Protein AF-L7NKB5-F1 (afdb_monomer)

Radius of gyration: 23.43 Å; Cα contacts (8 Å, |Δi|>4): 38; chains: 1; bounding box: 50×54×49 Å

Structure (mmCIF, N/CA/C/O backbone):
data_AF-L7NKB5-F1
#
_entry.id   AF-L7NKB5-F1
#
loop_
_atom_site.group_PDB
_atom_site.id
_atom_site.type_symbol
_atom_site.label_atom_id
_atom_site.label_alt_id
_atom_site.label_comp_id
_atom_site.label_asym_id
_atom_site.label_entity_id
_atom_site.label_seq_id
_atom_site.pdbx_PDB_ins_code
_atom_site.Cartn_x
_atom_site.Cartn_y
_atom_site.Cartn_z
_atom_site.occupancy
_atom_site.B_iso_or_equiv
_atom_site.auth_seq_id
_atom_site.auth_comp_id
_atom_site.auth_asym_id
_atom_site.auth_atom_id
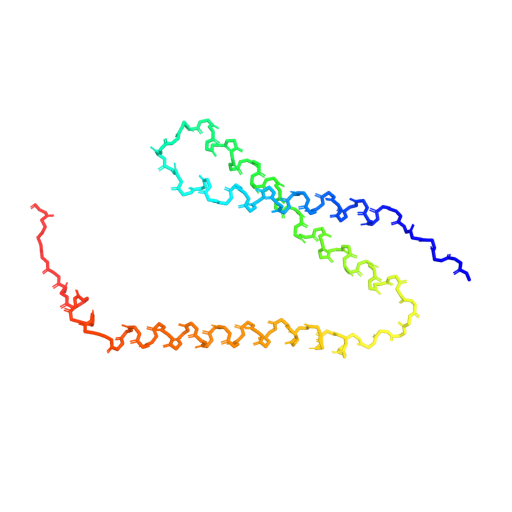_atom_site.pdbx_PDB_model_num
ATOM 1 N N . MET A 1 1 ? -21.392 16.196 20.232 1.00 37.12 1 MET A N 1
ATOM 2 C CA . MET A 1 1 ? -19.952 16.534 20.228 1.00 37.12 1 MET A CA 1
ATOM 3 C C . MET A 1 1 ? -19.419 16.323 18.825 1.00 37.12 1 MET A C 1
ATOM 5 O O . MET A 1 1 ? -19.441 15.195 18.348 1.00 37.12 1 MET A O 1
ATOM 9 N N . ALA A 1 2 ? -19.041 17.401 18.138 1.00 36.75 2 ALA A N 1
ATOM 10 C CA . ALA A 1 2 ? -18.485 17.338 16.793 1.00 36.75 2 ALA A CA 1
ATOM 11 C C . ALA A 1 2 ? -17.206 16.491 16.812 1.00 36.75 2 ALA A C 1
ATOM 13 O O . ALA A 1 2 ? -16.273 16.784 17.559 1.00 36.75 2 ALA A O 1
ATOM 14 N N . ALA A 1 3 ? -17.191 15.409 16.034 1.00 48.41 3 ALA A N 1
ATOM 15 C CA . ALA A 1 3 ? -16.018 14.570 15.871 1.00 48.41 3 ALA A CA 1
ATOM 16 C C . ALA A 1 3 ? -14.883 15.443 15.324 1.00 48.41 3 ALA A C 1
ATOM 18 O O . ALA A 1 3 ? -14.917 15.845 14.161 1.00 48.41 3 ALA A O 1
ATOM 19 N N . LYS A 1 4 ? -13.893 15.764 16.164 1.00 51.16 4 LYS A N 1
ATOM 20 C CA . LYS A 1 4 ? -12.646 16.407 15.746 1.00 51.16 4 LYS A CA 1
ATOM 21 C C . LYS A 1 4 ? -11.926 15.416 14.833 1.00 51.16 4 LYS A C 1
ATOM 23 O O . LYS A 1 4 ? -11.111 14.624 15.295 1.00 51.16 4 LYS A O 1
ATOM 28 N N . LYS A 1 5 ? -12.294 15.392 13.547 1.00 56.09 5 LYS A N 1
ATOM 29 C CA . LYS A 1 5 ? -11.583 14.627 12.525 1.00 56.09 5 LYS A CA 1
ATOM 30 C C . LYS A 1 5 ? -10.151 15.124 12.541 1.00 56.09 5 LYS A C 1
ATOM 32 O O . LYS A 1 5 ? -9.874 16.292 12.273 1.00 56.09 5 LYS A O 1
ATOM 37 N N . ILE A 1 6 ? -9.257 14.241 12.947 1.00 65.31 6 ILE A N 1
ATOM 38 C CA . ILE A 1 6 ? -7.842 14.530 13.067 1.00 65.31 6 ILE A CA 1
ATOM 39 C C . ILE A 1 6 ? -7.334 14.568 11.624 1.00 65.31 6 ILE A C 1
ATOM 41 O O . ILE A 1 6 ? -7.004 13.531 11.057 1.00 65.31 6 ILE A O 1
ATOM 45 N N . TRP A 1 7 ? -7.355 15.758 11.016 1.00 73.38 7 TRP A N 1
ATOM 46 C CA . TRP A 1 7 ? -6.963 16.030 9.622 1.00 73.38 7 TRP A CA 1
ATOM 47 C C . TRP A 1 7 ? -5.646 15.349 9.225 1.00 73.38 7 TRP A C 1
ATOM 49 O O . TRP A 1 7 ? -5.470 14.920 8.089 1.00 73.38 7 TRP A O 1
ATOM 59 N N . PHE A 1 8 ? -4.751 15.181 10.197 1.00 77.12 8 PHE A N 1
ATOM 60 C CA . PHE A 1 8 ? -3.499 14.449 10.071 1.00 77.12 8 PHE A CA 1
ATOM 61 C C . PHE A 1 8 ? -3.662 13.011 9.551 1.00 77.12 8 PHE A C 1
ATOM 63 O O . PHE A 1 8 ? -2.901 12.593 8.683 1.00 77.12 8 PHE A O 1
ATOM 70 N N . PHE A 1 9 ? -4.660 12.253 10.022 1.00 79.69 9 PHE A N 1
ATOM 71 C CA . PHE A 1 9 ? -4.872 10.877 9.558 1.00 79.69 9 PHE A CA 1
ATOM 72 C C . PHE A 1 9 ? -5.367 10.820 8.115 1.00 79.69 9 PHE A C 1
ATOM 74 O O . PHE A 1 9 ? -4.973 9.918 7.379 1.00 79.69 9 PHE A O 1
ATOM 81 N N . ASP A 1 10 ? -6.204 11.770 7.701 1.00 80.06 10 ASP A N 1
ATOM 82 C CA . ASP A 1 10 ? -6.691 11.833 6.324 1.00 80.06 10 ASP A CA 1
ATOM 83 C C . ASP A 1 10 ? -5.561 12.279 5.373 1.00 80.06 10 ASP A C 1
ATOM 85 O O . ASP A 1 10 ? -5.376 11.664 4.323 1.00 80.06 10 ASP A O 1
ATOM 89 N N . LEU A 1 11 ? -4.715 13.234 5.784 1.00 84.44 11 LEU A N 1
ATOM 90 C CA . LEU A 1 11 ? -3.518 13.637 5.034 1.00 84.44 11 LEU A CA 1
ATOM 91 C C . LEU A 1 11 ? -2.513 12.484 4.882 1.00 84.44 11 LEU A C 1
ATOM 93 O O . LEU A 1 11 ? -2.032 12.226 3.779 1.00 84.44 11 LEU A O 1
ATOM 97 N N . LEU A 1 12 ? -2.231 11.748 5.961 1.00 84.69 12 LEU A N 1
ATOM 98 C CA . LEU A 1 12 ? -1.354 10.576 5.919 1.00 84.69 12 LEU A CA 1
ATOM 99 C C . LEU A 1 12 ? -1.875 9.496 4.963 1.00 84.69 12 LEU A C 1
ATOM 101 O O . LEU A 1 12 ? -1.081 8.888 4.245 1.00 84.69 12 LEU A O 1
ATOM 105 N N . ARG A 1 13 ? -3.196 9.264 4.917 1.00 84.75 13 ARG A N 1
ATOM 106 C CA . ARG A 1 13 ? -3.788 8.328 3.946 1.00 84.75 13 ARG A CA 1
ATOM 107 C C . ARG A 1 13 ? -3.609 8.811 2.513 1.00 84.75 13 ARG A C 1
ATOM 109 O O . ARG A 1 13 ? -3.306 7.984 1.660 1.00 84.75 13 ARG A O 1
ATOM 116 N N . CYS A 1 14 ? -3.755 10.110 2.247 1.00 87.00 14 CYS A N 1
ATOM 117 C CA . CYS A 1 14 ? -3.509 10.670 0.916 1.00 87.00 14 CYS A CA 1
ATOM 118 C C . CYS A 1 14 ? -2.057 10.448 0.470 1.00 87.00 14 CYS A C 1
ATOM 120 O O . CYS A 1 14 ? -1.827 9.952 -0.630 1.00 87.00 14 CYS A O 1
ATOM 122 N N . VAL A 1 15 ? -1.078 10.737 1.335 1.00 87.50 15 VAL A N 1
ATOM 123 C CA . VAL A 1 15 ? 0.344 10.518 1.013 1.00 87.50 15 VAL A CA 1
ATOM 124 C C . VAL A 1 15 ? 0.641 9.028 0.809 1.00 87.50 15 VAL A C 1
ATOM 126 O O . VAL A 1 15 ? 1.297 8.656 -0.165 1.00 87.50 15 VAL A O 1
ATOM 129 N N . ALA A 1 16 ? 0.115 8.157 1.675 1.00 87.19 16 ALA A N 1
ATOM 130 C CA . ALA A 1 16 ? 0.276 6.713 1.529 1.00 87.19 16 ALA A CA 1
ATOM 131 C C . ALA A 1 16 ? -0.349 6.191 0.221 1.00 87.19 16 ALA A C 1
ATOM 133 O O . ALA A 1 16 ? 0.257 5.360 -0.450 1.00 87.19 16 ALA A O 1
ATOM 134 N N . ALA A 1 17 ? -1.517 6.699 -0.185 1.00 87.62 17 ALA A N 1
ATOM 135 C CA . ALA A 1 17 ? -2.162 6.310 -1.439 1.00 87.62 17 ALA A CA 1
ATOM 136 C C . ALA A 1 17 ? -1.303 6.663 -2.664 1.00 87.62 17 ALA A C 1
ATOM 138 O O . ALA A 1 17 ? -1.141 5.828 -3.551 1.00 87.62 17 ALA A O 1
ATOM 139 N N . ILE A 1 18 ? -0.687 7.851 -2.684 1.00 88.38 18 ILE A N 1
ATOM 140 C CA . ILE A 1 18 ? 0.233 8.257 -3.760 1.00 88.38 18 ILE A CA 1
ATOM 141 C C . ILE A 1 18 ? 1.420 7.289 -3.840 1.00 88.38 18 ILE A C 1
ATOM 143 O O . ILE A 1 18 ? 1.747 6.794 -4.916 1.00 88.38 18 ILE A O 1
ATOM 147 N N . ALA A 1 19 ? 2.029 6.955 -2.702 1.00 87.19 19 ALA A N 1
ATOM 148 C CA . ALA A 1 19 ? 3.141 6.010 -2.661 1.00 87.19 19 ALA A CA 1
ATOM 149 C C . ALA A 1 19 ? 2.746 4.593 -3.136 1.00 87.19 19 ALA A C 1
ATOM 151 O O . ALA A 1 19 ? 3.532 3.935 -3.817 1.00 87.19 19 ALA A O 1
ATOM 152 N N . VAL A 1 20 ? 1.517 4.133 -2.868 1.00 88.06 20 VAL A N 1
ATOM 153 C CA . VAL A 1 20 ? 1.006 2.853 -3.401 1.00 88.06 20 VAL A CA 1
ATOM 154 C C . VAL A 1 20 ? 0.872 2.884 -4.926 1.00 88.06 20 VAL A C 1
ATOM 156 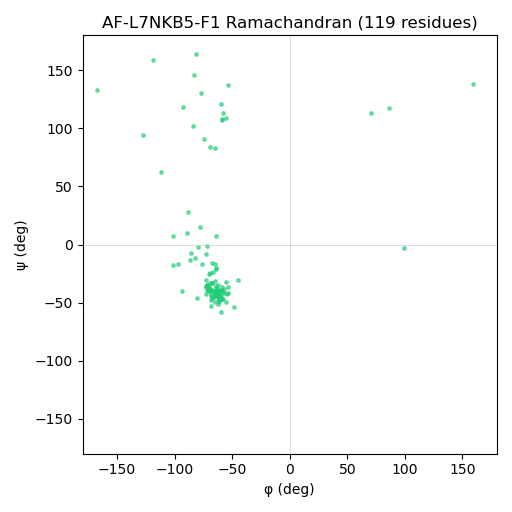O O . VAL A 1 20 ? 1.227 1.901 -5.581 1.00 88.06 20 VAL A O 1
ATOM 159 N N . VAL A 1 21 ? 0.396 3.998 -5.494 1.00 88.38 21 VAL A N 1
ATOM 160 C CA . VAL A 1 21 ? 0.299 4.175 -6.953 1.00 88.38 21 VAL A CA 1
ATOM 161 C C . VAL A 1 21 ? 1.687 4.124 -7.589 1.00 88.38 21 VAL A C 1
ATOM 163 O O . VAL A 1 21 ? 1.867 3.409 -8.571 1.00 88.38 21 VAL A O 1
ATOM 166 N N . ILE A 1 22 ? 2.679 4.793 -6.992 1.00 85.12 22 ILE A N 1
ATOM 167 C CA . ILE A 1 22 ? 4.077 4.761 -7.454 1.00 85.12 22 ILE A CA 1
ATOM 168 C C . ILE A 1 22 ? 4.579 3.310 -7.530 1.00 85.12 22 ILE A C 1
ATOM 170 O O . ILE A 1 22 ? 5.045 2.886 -8.581 1.00 85.12 22 ILE A O 1
ATOM 174 N N . ILE A 1 23 ? 4.400 2.501 -6.479 1.00 85.25 23 ILE A N 1
ATOM 175 C CA . ILE A 1 23 ? 4.810 1.081 -6.502 1.00 85.25 23 ILE A CA 1
ATOM 176 C C . ILE A 1 23 ? 4.145 0.309 -7.649 1.00 85.25 23 ILE A C 1
ATOM 178 O O . ILE A 1 23 ? 4.801 -0.497 -8.303 1.00 85.25 23 ILE A O 1
ATOM 182 N N . HIS A 1 24 ? 2.855 0.537 -7.904 1.00 84.75 24 HIS A N 1
ATOM 183 C CA . HIS A 1 24 ? 2.124 -0.197 -8.942 1.00 84.75 24 HIS A CA 1
ATOM 184 C C . HIS A 1 24 ? 2.548 0.204 -10.353 1.00 84.75 24 HIS A C 1
ATOM 186 O O . HIS A 1 24 ? 2.688 -0.659 -11.215 1.00 84.75 24 HIS A O 1
ATOM 192 N N . VAL A 1 25 ? 2.787 1.494 -10.583 1.00 83.25 25 VAL A N 1
ATOM 193 C CA . VAL A 1 25 ? 3.228 2.003 -11.887 1.00 83.25 25 VAL A CA 1
ATOM 194 C C . VAL A 1 25 ? 4.678 1.599 -12.173 1.00 83.25 25 VAL A C 1
ATOM 196 O O . VAL A 1 25 ? 5.013 1.286 -13.312 1.00 83.25 25 VAL A O 1
ATOM 199 N N . LEU A 1 26 ? 5.534 1.540 -11.145 1.00 79.31 26 LEU A N 1
ATOM 200 C CA . LEU A 1 26 ? 6.935 1.130 -11.281 1.00 79.31 26 LEU A CA 1
ATOM 201 C C . LEU A 1 26 ? 7.157 -0.390 -11.183 1.00 79.31 26 LEU A C 1
ATOM 203 O O . LEU A 1 26 ? 8.227 -0.875 -11.545 1.00 79.31 26 LEU A O 1
ATOM 207 N N . GLY A 1 27 ? 6.163 -1.157 -10.733 1.00 71.62 27 GLY A N 1
ATOM 208 C CA . GLY A 1 27 ? 6.176 -2.622 -10.718 1.00 71.62 27 GLY A CA 1
ATOM 209 C C . GLY A 1 27 ? 6.600 -3.263 -12.051 1.00 71.62 27 GLY A C 1
ATOM 210 O O . GLY A 1 27 ? 7.564 -4.033 -12.045 1.00 71.62 27 GLY A O 1
ATOM 211 N N . PRO A 1 28 ? 5.962 -2.931 -13.192 1.00 71.69 28 PRO A N 1
ATOM 212 C CA . PRO A 1 28 ? 6.313 -3.504 -14.496 1.00 71.69 28 PRO A CA 1
ATOM 213 C C . PRO A 1 28 ? 7.682 -3.050 -15.026 1.00 71.69 28 PRO A C 1
ATOM 215 O O . PRO A 1 28 ? 8.322 -3.786 -15.773 1.00 71.69 28 PRO A O 1
ATOM 218 N N . TYR A 1 29 ? 8.193 -1.890 -14.596 1.00 65.38 29 TYR A N 1
ATOM 219 C CA . TYR A 1 29 ? 9.530 -1.416 -14.986 1.00 65.38 29 TYR A CA 1
ATOM 220 C C . TYR A 1 29 ? 10.659 -2.330 -14.483 1.00 65.38 29 TYR A C 1
ATOM 222 O O . TYR A 1 29 ? 11.754 -2.332 -15.045 1.00 65.38 29 TYR A O 1
ATOM 230 N N . ARG A 1 30 ? 10.403 -3.155 -13.456 1.00 60.91 30 ARG A N 1
ATOM 231 C CA . ARG A 1 30 ? 11.373 -4.142 -12.961 1.00 60.91 30 ARG A CA 1
ATOM 232 C C . ARG A 1 30 ? 11.688 -5.228 -13.996 1.00 60.91 30 ARG A C 1
ATOM 234 O O . ARG A 1 30 ? 12.809 -5.732 -13.995 1.00 60.91 30 ARG A O 1
ATOM 241 N N . GLU A 1 31 ? 10.730 -5.588 -14.848 1.00 62.47 31 GLU A N 1
ATOM 242 C CA . GLU A 1 31 ? 10.860 -6.690 -15.813 1.00 62.47 31 GLU A CA 1
ATOM 243 C C . GLU A 1 31 ? 11.590 -6.282 -17.102 1.00 62.47 31 GLU A C 1
ATOM 245 O O . GLU A 1 31 ? 12.028 -7.141 -17.859 1.00 62.47 31 GLU A O 1
ATOM 250 N N . GLN A 1 32 ? 11.815 -4.982 -17.321 1.00 64.56 32 GLN A N 1
ATOM 251 C CA . GLN A 1 32 ? 12.529 -4.444 -18.488 1.00 64.56 32 GLN A CA 1
ATOM 252 C C . GLN A 1 32 ? 14.057 -4.355 -18.287 1.00 64.56 32 GLN A C 1
ATOM 254 O O . GLN A 1 32 ? 14.740 -3.520 -18.886 1.00 64.56 32 GLN A O 1
ATOM 259 N N . LEU A 1 33 ? 14.613 -5.229 -17.442 1.00 58.34 33 LEU A N 1
ATOM 260 C CA . LEU A 1 33 ? 16.055 -5.385 -17.234 1.00 58.34 33 LEU A CA 1
ATOM 261 C C . LEU A 1 33 ? 16.762 -5.671 -18.570 1.00 58.34 33 LEU A C 1
ATOM 263 O O . LEU A 1 33 ? 16.625 -6.755 -19.129 1.00 58.34 33 LEU A O 1
ATOM 267 N N . GLY A 1 34 ? 17.526 -4.696 -19.071 1.00 61.88 34 GLY A N 1
ATOM 268 C CA . GLY A 1 34 ? 18.304 -4.817 -20.311 1.00 61.88 34 GLY A CA 1
ATOM 269 C C . GLY A 1 34 ? 17.673 -4.200 -21.567 1.00 61.88 34 GLY A C 1
ATOM 270 O O . GLY A 1 34 ? 18.328 -4.203 -22.603 1.00 61.88 34 GLY A O 1
ATOM 271 N N . GLN A 1 35 ? 16.455 -3.643 -21.496 1.00 63.50 35 GLN A N 1
ATOM 272 C CA . GLN A 1 35 ? 15.846 -2.884 -22.610 1.00 63.50 35 GLN A CA 1
ATOM 273 C C . GLN A 1 35 ? 15.917 -1.358 -22.436 1.00 63.50 35 GLN A C 1
ATOM 275 O O . GLN A 1 35 ? 15.779 -0.617 -23.405 1.00 63.50 35 GLN A O 1
ATOM 280 N N . ILE A 1 36 ? 16.158 -0.891 -21.212 1.00 67.94 36 ILE A N 1
ATOM 281 C CA . ILE A 1 36 ? 16.241 0.526 -20.828 1.00 67.94 36 ILE A CA 1
ATOM 282 C C . ILE A 1 36 ? 17.629 0.858 -20.278 1.00 67.94 36 ILE A C 1
ATOM 284 O O . ILE A 1 36 ? 18.359 -0.026 -19.821 1.00 67.94 36 ILE A O 1
ATOM 288 N N . SER A 1 37 ? 17.983 2.146 -20.310 1.00 74.81 37 SER A N 1
ATOM 289 C CA . SER A 1 37 ? 19.214 2.657 -19.703 1.00 74.81 37 SER A CA 1
ATOM 290 C C . SER A 1 37 ? 19.302 2.233 -18.234 1.00 74.81 37 SER A C 1
ATOM 292 O O . SER A 1 37 ? 18.320 2.318 -17.491 1.00 74.81 37 SER A O 1
ATOM 294 N N . GLN A 1 38 ? 20.488 1.801 -17.790 1.00 72.75 38 GLN A N 1
ATOM 295 C CA . GLN A 1 38 ? 20.707 1.386 -16.398 1.00 72.75 38 GLN A CA 1
ATOM 296 C C . GLN A 1 38 ? 20.312 2.484 -15.402 1.00 72.75 38 GLN A C 1
ATOM 298 O O . GLN A 1 38 ? 19.828 2.179 -14.314 1.00 72.75 38 GLN A O 1
ATOM 303 N N . PHE A 1 39 ? 20.471 3.752 -15.784 1.00 77.81 39 PHE A N 1
ATOM 304 C CA . PHE A 1 39 ? 20.107 4.894 -14.951 1.00 77.81 39 PHE A CA 1
ATOM 305 C C . PHE A 1 39 ? 18.597 4.964 -14.668 1.00 77.81 39 PHE A C 1
ATOM 307 O O . PHE A 1 39 ? 18.192 5.151 -13.517 1.00 77.81 39 PHE A O 1
ATOM 314 N N . ASP A 1 40 ? 17.762 4.738 -15.683 1.00 76.12 40 ASP A N 1
ATOM 315 C CA . ASP A 1 40 ? 16.300 4.770 -15.546 1.00 76.12 40 ASP A CA 1
ATOM 316 C C . ASP A 1 40 ? 15.805 3.598 -14.695 1.00 76.12 40 ASP A C 1
ATOM 318 O O . ASP A 1 40 ? 14.947 3.757 -13.825 1.00 76.12 40 ASP A O 1
ATOM 322 N N . TRP A 1 41 ? 16.410 2.424 -14.883 1.00 79.94 41 TRP A N 1
ATOM 323 C CA . TRP A 1 41 ? 16.091 1.231 -14.106 1.00 79.94 41 TRP A CA 1
ATOM 324 C C . TRP A 1 41 ? 16.473 1.368 -12.623 1.00 79.94 41 TRP A C 1
ATOM 326 O O . TRP A 1 41 ? 15.674 1.042 -11.740 1.00 79.94 41 TRP A O 1
ATOM 336 N N . ILE A 1 42 ? 17.666 1.902 -12.331 1.00 81.06 42 ILE A N 1
ATOM 337 C CA . ILE A 1 42 ? 18.114 2.172 -10.954 1.00 81.06 42 ILE A CA 1
ATOM 338 C C . ILE A 1 42 ? 17.174 3.176 -10.288 1.00 81.06 42 ILE A C 1
ATOM 340 O O . ILE A 1 42 ? 16.709 2.940 -9.171 1.00 81.06 42 ILE A O 1
ATOM 344 N N . THR A 1 43 ? 16.852 4.264 -10.988 1.00 81.81 43 THR A N 1
ATOM 345 C CA . THR A 1 43 ? 15.936 5.295 -10.494 1.00 81.81 43 THR A CA 1
ATOM 346 C C . THR A 1 43 ? 14.575 4.683 -10.164 1.00 81.81 43 THR A C 1
ATOM 348 O O . THR A 1 43 ? 14.070 4.861 -9.053 1.00 81.81 43 THR A O 1
ATOM 351 N N . ALA A 1 44 ? 14.025 3.858 -11.061 1.00 79.56 44 ALA A N 1
ATOM 352 C CA . ALA A 1 44 ? 12.759 3.175 -10.834 1.00 79.56 44 ALA A CA 1
ATOM 353 C C . ALA A 1 44 ? 12.786 2.265 -9.588 1.00 79.56 44 ALA A C 1
ATOM 355 O O . ALA A 1 44 ? 11.843 2.233 -8.794 1.00 79.56 44 ALA A O 1
ATOM 356 N N . ILE A 1 45 ? 13.885 1.553 -9.351 1.00 81.00 45 ILE A N 1
ATOM 357 C CA . ILE A 1 45 ? 14.015 0.671 -8.185 1.00 81.00 45 ILE A CA 1
ATOM 358 C C . ILE A 1 45 ? 14.180 1.427 -6.876 1.00 81.00 45 ILE A C 1
ATOM 360 O O . ILE A 1 45 ? 13.637 0.985 -5.857 1.00 81.00 45 ILE A O 1
ATOM 364 N N . ILE A 1 46 ? 14.888 2.554 -6.892 1.00 85.56 46 ILE A N 1
ATOM 365 C CA . ILE A 1 46 ? 15.027 3.422 -5.723 1.00 85.56 46 ILE A CA 1
ATOM 366 C C . ILE A 1 46 ? 13.653 3.958 -5.324 1.00 85.56 46 ILE A C 1
ATOM 368 O O . ILE A 1 46 ? 13.245 3.771 -4.178 1.00 85.56 46 ILE A O 1
ATOM 372 N N . PHE A 1 47 ? 12.900 4.530 -6.269 1.00 83.88 47 PHE A N 1
ATOM 373 C CA . PHE A 1 47 ? 11.548 5.026 -6.000 1.00 83.88 47 PHE A CA 1
ATOM 374 C C . PHE A 1 47 ? 10.608 3.909 -5.539 1.00 83.88 47 PHE A C 1
ATOM 376 O O . PHE A 1 47 ? 9.914 4.061 -4.535 1.00 83.88 47 PHE A O 1
ATOM 383 N N . ASN A 1 48 ? 10.643 2.748 -6.197 1.00 83.06 48 ASN A N 1
ATOM 384 C CA . ASN A 1 48 ? 9.845 1.592 -5.797 1.00 83.06 48 ASN A CA 1
ATOM 385 C C . ASN A 1 48 ? 10.164 1.128 -4.367 1.00 83.06 48 ASN A C 1
ATOM 387 O O . ASN A 1 48 ? 9.257 0.831 -3.595 1.00 83.06 48 ASN A O 1
ATOM 391 N N . SER A 1 49 ? 11.444 1.057 -3.997 1.00 82.19 49 SER A N 1
ATOM 392 C CA . SER A 1 49 ? 11.863 0.626 -2.657 1.00 82.19 49 SER A CA 1
ATOM 393 C C . SER A 1 49 ? 11.514 1.669 -1.600 1.00 82.19 49 SER A C 1
ATOM 395 O O . SER A 1 49 ? 11.037 1.309 -0.523 1.00 82.19 49 SER A O 1
ATOM 397 N N . PHE A 1 50 ? 11.681 2.952 -1.929 1.00 85.56 50 PHE A N 1
ATOM 398 C CA . PHE A 1 50 ? 11.332 4.063 -1.058 1.00 85.56 50 PHE A CA 1
ATOM 399 C C . PHE A 1 50 ? 9.833 4.104 -0.775 1.00 85.56 50 PHE A C 1
ATOM 401 O O . PHE A 1 50 ? 9.443 4.298 0.362 1.00 85.56 50 PHE A O 1
ATOM 408 N N . SER A 1 51 ? 8.966 3.837 -1.748 1.00 86.25 51 SER A N 1
ATOM 409 C CA . SER A 1 51 ? 7.516 3.895 -1.535 1.00 86.25 51 SER A CA 1
ATOM 410 C C . SER A 1 51 ? 6.941 2.747 -0.686 1.00 86.25 51 SER A C 1
ATOM 412 O O . SER A 1 51 ? 5.777 2.813 -0.287 1.00 86.25 51 SER A O 1
ATOM 414 N N . ARG A 1 52 ? 7.720 1.702 -0.347 1.00 82.88 52 ARG A N 1
ATOM 415 C CA . ARG A 1 52 ? 7.228 0.509 0.387 1.00 82.88 52 ARG A CA 1
ATOM 416 C C . ARG A 1 52 ? 6.732 0.788 1.804 1.00 82.88 52 ARG A C 1
ATOM 418 O O . ARG A 1 52 ? 5.930 0.005 2.315 1.00 82.88 52 ARG A O 1
ATOM 425 N N . TRP A 1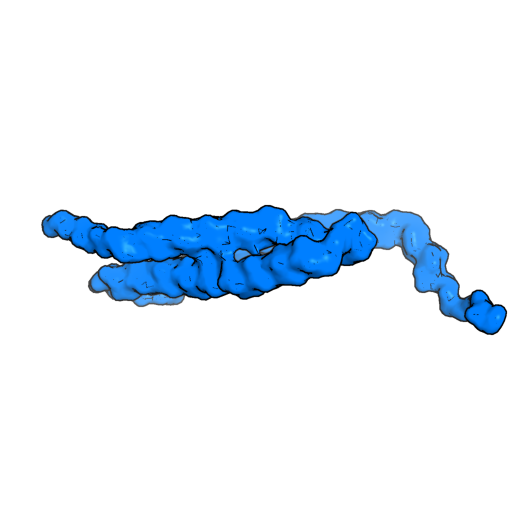 53 ? 7.139 1.895 2.429 1.00 86.69 53 TRP A N 1
ATOM 426 C CA . TRP A 1 53 ? 6.642 2.285 3.757 1.00 86.69 53 TRP A CA 1
ATOM 427 C C . TRP A 1 53 ? 5.139 2.611 3.768 1.00 86.69 53 TRP A C 1
ATOM 429 O O . TRP A 1 53 ? 4.517 2.598 4.833 1.00 86.69 53 TRP A O 1
ATOM 439 N N . ALA A 1 54 ? 4.534 2.847 2.599 1.00 86.00 54 ALA A N 1
ATOM 440 C CA . ALA A 1 54 ? 3.115 3.161 2.470 1.00 86.00 54 ALA A CA 1
ATOM 441 C C . ALA A 1 54 ? 2.202 2.079 3.068 1.00 86.00 54 ALA A C 1
ATOM 443 O O . ALA A 1 54 ? 1.205 2.402 3.714 1.00 86.00 54 ALA A O 1
ATOM 444 N N . VAL A 1 55 ? 2.558 0.799 2.901 1.00 84.19 55 VAL A N 1
ATOM 445 C CA . VAL A 1 55 ? 1.748 -0.333 3.378 1.00 84.19 55 VAL A CA 1
ATOM 446 C C . VAL A 1 55 ? 1.720 -0.404 4.915 1.00 84.19 55 VAL A C 1
ATOM 448 O O . VAL A 1 55 ? 0.618 -0.378 5.473 1.00 84.19 55 VAL A O 1
ATOM 451 N N . PRO A 1 56 ? 2.867 -0.410 5.633 1.00 85.00 56 PRO A N 1
ATOM 452 C CA . PRO A 1 56 ? 2.881 -0.301 7.094 1.00 85.00 56 PRO A CA 1
ATOM 453 C C . PRO A 1 56 ? 2.119 0.915 7.628 1.00 85.00 56 PRO A C 1
ATOM 455 O O . PRO A 1 56 ? 1.364 0.791 8.591 1.00 85.00 56 PRO A O 1
ATOM 458 N N . VAL A 1 57 ? 2.259 2.081 6.989 1.00 85.31 57 VAL A N 1
ATOM 459 C CA . VAL A 1 57 ? 1.556 3.302 7.410 1.00 85.31 57 VAL A CA 1
ATOM 460 C C . VAL A 1 57 ? 0.041 3.160 7.265 1.00 85.31 57 VAL A C 1
ATOM 462 O O . VAL A 1 57 ? -0.698 3.546 8.170 1.00 85.31 57 VAL A O 1
ATOM 465 N N . PHE A 1 58 ? -0.447 2.541 6.190 1.00 83.00 58 PHE A N 1
ATOM 466 C CA . PHE A 1 58 ? -1.882 2.314 6.002 1.00 83.00 58 PHE A CA 1
ATOM 467 C C . PHE A 1 58 ? -2.474 1.389 7.080 1.00 83.00 58 PHE A C 1
ATOM 469 O O . PHE A 1 58 ? -3.578 1.628 7.590 1.00 83.00 58 PHE A O 1
ATOM 476 N N . ILE A 1 59 ? -1.715 0.360 7.470 1.00 82.94 59 ILE A N 1
ATOM 477 C CA . ILE A 1 59 ? -2.075 -0.554 8.561 1.00 82.94 59 ILE A CA 1
ATOM 478 C C . ILE A 1 59 ? -2.087 0.198 9.899 1.00 82.94 59 ILE A C 1
ATOM 480 O O . ILE A 1 59 ? -3.058 0.087 10.649 1.00 82.94 59 ILE A O 1
ATOM 484 N N . LEU A 1 60 ? -1.067 1.019 10.175 1.00 83.88 60 LEU A N 1
ATOM 485 C CA . LEU A 1 60 ? -0.969 1.814 11.403 1.00 83.88 60 LEU A CA 1
ATOM 486 C C . LEU A 1 60 ? -2.112 2.821 11.544 1.00 83.88 60 LEU A C 1
ATOM 488 O O . LEU A 1 60 ? -2.713 2.903 12.611 1.00 83.88 60 LEU A O 1
ATOM 492 N N . ILE A 1 61 ? -2.473 3.544 10.480 1.00 83.38 61 ILE A N 1
ATOM 493 C CA . ILE A 1 61 ? -3.613 4.477 10.507 1.00 83.38 61 ILE A CA 1
ATOM 494 C C . ILE A 1 61 ? -4.919 3.723 10.785 1.00 83.38 61 ILE A C 1
ATOM 496 O O . ILE A 1 61 ? -5.753 4.183 11.568 1.00 83.38 61 ILE A O 1
ATOM 500 N N . SER A 1 62 ? -5.098 2.555 10.159 1.00 78.31 62 SER A N 1
ATOM 501 C CA . SER A 1 62 ? -6.267 1.701 10.388 1.00 78.31 62 SER A CA 1
ATOM 502 C C . SER A 1 62 ? -6.335 1.213 11.841 1.00 78.31 62 SER A C 1
ATOM 504 O O . SER A 1 62 ? -7.416 1.212 12.432 1.00 78.31 62 SER A O 1
ATOM 506 N N . GLY A 1 63 ? -5.192 0.849 12.432 1.00 76.00 63 GLY A N 1
ATOM 507 C CA . GLY A 1 63 ? -5.067 0.456 13.838 1.00 76.00 63 GLY A CA 1
ATOM 508 C C . GLY A 1 63 ? -5.302 1.609 14.819 1.00 76.00 63 GLY A C 1
ATOM 509 O O . GLY A 1 63 ? -6.061 1.457 15.774 1.00 76.00 63 GLY A O 1
ATOM 510 N N . ALA A 1 64 ? -4.732 2.786 14.560 1.00 78.31 64 ALA A N 1
ATOM 511 C CA . ALA A 1 64 ? -4.897 3.972 15.401 1.00 78.31 64 ALA A CA 1
ATOM 512 C C . ALA A 1 64 ? -6.365 4.425 15.479 1.00 78.31 64 ALA A C 1
ATOM 514 O O . ALA A 1 64 ? -6.856 4.773 16.552 1.00 78.31 64 ALA A O 1
ATOM 515 N N . LEU A 1 65 ? -7.101 4.357 14.362 1.00 71.44 65 LEU A N 1
ATOM 516 C CA . LEU A 1 65 ? -8.529 4.685 14.336 1.00 71.44 65 LEU A CA 1
ATOM 517 C C . LEU A 1 65 ? -9.375 3.670 15.124 1.00 71.44 65 LEU A C 1
ATOM 519 O O . LEU A 1 65 ? -10.379 4.042 15.728 1.00 71.44 65 LEU A O 1
ATOM 523 N N . LEU A 1 66 ? -8.975 2.394 15.133 1.00 68.44 66 LEU A N 1
ATOM 524 C CA . LEU A 1 66 ? -9.625 1.359 15.941 1.00 68.44 66 LEU A CA 1
ATOM 525 C C . LEU A 1 66 ? -9.410 1.607 17.438 1.00 68.44 66 LEU A C 1
ATOM 527 O O . LEU A 1 66 ? -10.380 1.567 18.190 1.00 68.44 66 LEU A O 1
ATOM 531 N N . LEU A 1 67 ? -8.179 1.923 17.851 1.00 67.44 67 LEU A N 1
ATOM 532 C CA . LEU A 1 67 ? -7.831 2.167 19.255 1.00 67.44 67 LEU A CA 1
ATOM 533 C C . LEU A 1 67 ? -8.427 3.477 19.799 1.00 67.44 67 LEU A C 1
ATOM 535 O O . LEU A 1 67 ? -8.701 3.591 20.988 1.00 67.44 67 LEU A O 1
ATOM 539 N N . SER A 1 68 ? -8.693 4.449 18.921 1.00 64.94 68 SER A N 1
ATOM 540 C CA . SER A 1 68 ? -9.352 5.713 19.269 1.00 64.94 68 SER A CA 1
ATOM 541 C C . SER A 1 68 ? -10.857 5.576 19.577 1.00 64.94 68 SER A C 1
ATOM 543 O O . SER A 1 68 ? -11.497 6.586 19.878 1.00 64.94 68 SER A O 1
ATOM 545 N N . ASN A 1 69 ? -11.450 4.376 19.491 1.00 60.44 69 ASN A N 1
ATOM 546 C CA . ASN A 1 69 ? -12.846 4.140 19.869 1.00 60.44 69 ASN A CA 1
ATOM 547 C C . ASN A 1 69 ? -12.949 3.683 21.340 1.00 60.44 69 ASN A C 1
ATOM 549 O O . ASN A 1 69 ? -12.493 2.589 21.655 1.00 60.44 69 ASN A O 1
ATOM 553 N N . PRO A 1 70 ? -13.624 4.435 22.231 1.00 57.31 70 PRO A N 1
ATOM 554 C CA . PRO A 1 70 ? -13.751 4.097 23.656 1.00 57.31 70 PRO A CA 1
ATOM 555 C C . PRO A 1 70 ? -14.789 2.995 23.960 1.00 57.31 70 PRO A C 1
ATOM 557 O O . PRO A 1 70 ? -15.216 2.846 25.102 1.00 57.31 70 PRO A O 1
ATOM 560 N N . LYS A 1 71 ? -15.255 2.239 22.956 1.00 61.44 71 LYS A N 1
ATOM 561 C CA . LYS A 1 71 ? -16.204 1.131 23.168 1.00 61.44 71 LYS A CA 1
ATOM 562 C C . LYS A 1 71 ? -15.442 -0.129 23.593 1.00 61.44 71 LYS A C 1
ATOM 564 O O . LYS A 1 71 ? -14.349 -0.330 23.075 1.00 61.44 71 LYS A O 1
ATOM 569 N N . PRO A 1 72 ? -16.001 -0.996 24.459 1.00 57.88 72 PRO A N 1
ATOM 570 C CA . PRO A 1 72 ? -15.374 -2.271 24.799 1.00 57.88 72 PRO A CA 1
ATOM 571 C C . PRO A 1 72 ? -15.193 -3.083 23.515 1.00 57.88 72 PRO A C 1
ATOM 573 O O . PRO A 1 72 ? -16.157 -3.501 22.871 1.00 57.88 72 PRO A O 1
ATOM 576 N N . ILE A 1 73 ? -13.943 -3.204 23.080 1.00 59.19 73 ILE A N 1
ATOM 577 C CA . ILE A 1 73 ? -13.597 -3.862 21.829 1.00 59.19 73 ILE A CA 1
ATOM 578 C C . ILE A 1 73 ? -13.512 -5.352 22.141 1.00 59.19 73 ILE A C 1
ATOM 580 O O . ILE A 1 73 ? -12.510 -5.818 22.679 1.00 59.19 73 ILE A O 1
ATOM 584 N N . GLU A 1 74 ? -14.540 -6.123 21.788 1.00 65.75 74 GLU A N 1
ATOM 585 C CA . GLU A 1 74 ? -14.387 -7.575 21.686 1.00 65.75 74 GLU A CA 1
ATOM 586 C C . GLU A 1 74 ? -13.486 -7.892 20.485 1.00 65.75 74 GLU A C 1
ATOM 588 O O . GLU A 1 74 ? -13.942 -8.128 19.362 1.00 65.75 74 GLU A O 1
ATOM 593 N N . ALA A 1 75 ? -12.173 -7.827 20.716 1.00 62.03 75 ALA A N 1
ATOM 594 C CA . ALA A 1 75 ? -11.141 -7.954 19.691 1.00 62.03 75 ALA A CA 1
ATOM 595 C C . ALA A 1 75 ? -11.295 -9.245 18.866 1.00 62.03 75 ALA A C 1
ATOM 597 O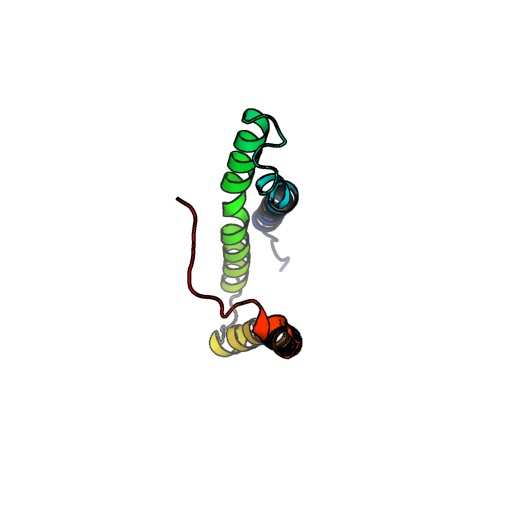 O . ALA A 1 75 ? -11.134 -9.220 17.644 1.00 62.03 75 ALA A O 1
ATOM 598 N N . ASN A 1 76 ? -11.708 -10.343 19.507 1.00 60.06 76 ASN A N 1
ATOM 599 C CA . ASN A 1 76 ? -11.944 -11.630 18.851 1.00 60.06 76 ASN A CA 1
ATOM 600 C C . ASN A 1 76 ? -13.096 -11.590 17.834 1.00 60.06 76 ASN A C 1
ATOM 602 O O . ASN A 1 76 ? -12.951 -12.103 16.723 1.00 60.06 76 ASN A O 1
ATOM 606 N N . TYR A 1 77 ? -14.216 -10.937 18.153 1.00 67.50 77 TYR A N 1
ATOM 607 C CA . TYR A 1 77 ? -15.355 -10.834 17.234 1.00 67.50 77 TYR A CA 1
ATOM 608 C C . TYR A 1 77 ? -15.059 -9.895 16.048 1.00 67.50 77 TYR A C 1
ATOM 610 O O . TYR A 1 77 ? -15.461 -10.142 14.908 1.00 67.50 77 TYR A O 1
ATOM 618 N N . PHE A 1 78 ? -14.296 -8.824 16.285 1.00 65.06 78 PHE A N 1
ATOM 619 C CA . PHE A 1 78 ? -13.922 -7.866 15.240 1.00 65.06 78 PHE A CA 1
ATOM 620 C C . PHE A 1 78 ? -12.886 -8.412 14.250 1.00 65.06 78 PHE A C 1
ATOM 622 O O . PHE A 1 78 ? -13.020 -8.193 13.040 1.00 65.06 78 PHE A O 1
ATOM 629 N N . ILE A 1 79 ? -11.860 -9.115 14.742 1.00 67.94 79 ILE A N 1
ATOM 630 C CA . ILE A 1 79 ? -10.794 -9.676 13.901 1.00 67.94 79 ILE A CA 1
ATOM 631 C C . ILE A 1 79 ? -11.348 -10.804 13.028 1.00 67.94 79 ILE A C 1
ATOM 633 O O . ILE A 1 79 ? -11.159 -10.774 11.812 1.00 67.94 79 ILE A O 1
ATOM 637 N N . THR A 1 80 ? -12.109 -11.740 13.602 1.00 66.81 80 THR A N 1
ATOM 638 C CA . THR A 1 80 ? -12.692 -12.873 12.859 1.00 66.81 80 THR A CA 1
ATOM 639 C C . THR A 1 80 ? -13.589 -12.416 11.710 1.00 66.81 80 THR A C 1
ATOM 641 O O . THR A 1 80 ? -13.490 -12.944 10.600 1.00 66.81 80 THR A O 1
ATOM 644 N N . ARG A 1 81 ? -14.403 -11.372 11.908 1.00 72.12 81 ARG A N 1
ATOM 645 C CA . ARG A 1 81 ? -15.308 -10.860 10.868 1.00 72.12 81 ARG A CA 1
ATOM 646 C C . ARG A 1 81 ? -14.596 -10.107 9.740 1.00 72.12 81 ARG A C 1
ATOM 648 O O . ARG A 1 81 ? -15.074 -10.128 8.606 1.00 72.12 81 ARG A O 1
ATOM 655 N N . ARG A 1 82 ? -13.467 -9.443 10.018 1.00 72.06 82 ARG A N 1
ATOM 656 C CA . ARG A 1 82 ? -12.659 -8.761 8.988 1.00 72.06 82 ARG A CA 1
ATOM 657 C C . ARG A 1 82 ? -11.757 -9.727 8.235 1.00 72.06 82 ARG A C 1
ATOM 659 O O . ARG A 1 82 ? -11.745 -9.686 7.009 1.00 72.06 82 ARG A O 1
ATOM 666 N N . VAL A 1 83 ? -11.061 -10.611 8.949 1.00 75.19 83 VAL A N 1
ATOM 667 C CA . VAL A 1 83 ? -10.178 -11.614 8.341 1.00 75.19 83 VAL A CA 1
ATOM 668 C C . VAL A 1 83 ? -10.987 -12.558 7.461 1.00 75.19 83 VAL A C 1
ATOM 670 O O . VAL A 1 83 ? -10.590 -12.777 6.326 1.00 75.19 83 VAL A O 1
ATOM 673 N N . SER A 1 84 ? -12.173 -13.009 7.889 1.00 76.56 84 SER A N 1
ATOM 674 C CA . SER A 1 84 ? -13.021 -13.883 7.061 1.00 76.56 84 SER A CA 1
ATOM 675 C C . SER A 1 84 ? -13.403 -13.251 5.718 1.00 76.56 84 SER A C 1
ATOM 677 O O . SER A 1 84 ? -13.407 -13.936 4.703 1.00 76.56 84 SER A O 1
ATOM 679 N N . LYS A 1 85 ? -13.641 -11.932 5.658 1.00 78.31 85 LYS A N 1
ATOM 680 C CA . LYS A 1 85 ? -13.933 -11.244 4.387 1.00 78.31 85 LYS A CA 1
ATOM 681 C C . LYS A 1 85 ? -12.758 -11.226 3.409 1.00 78.31 85 LYS A C 1
ATOM 683 O O . LYS A 1 85 ? -12.996 -11.068 2.220 1.00 78.31 85 LYS A O 1
ATOM 688 N N . VAL A 1 86 ? -11.523 -11.359 3.892 1.00 81.44 86 VAL A N 1
ATOM 689 C CA . VAL A 1 86 ? -10.313 -11.434 3.054 1.00 81.44 86 VAL A CA 1
ATOM 690 C C . VAL A 1 86 ? -9.951 -12.892 2.763 1.00 81.44 86 VAL A C 1
ATOM 692 O O . VAL A 1 86 ? -9.591 -13.236 1.643 1.00 81.44 86 VAL A O 1
ATOM 695 N N . LEU A 1 87 ? -10.098 -13.764 3.759 1.00 83.06 87 LEU A N 1
ATOM 696 C CA . LEU A 1 87 ? -9.697 -15.164 3.700 1.00 83.06 87 LEU A CA 1
ATOM 697 C C . LEU A 1 87 ? -10.633 -15.988 2.806 1.00 83.06 87 LEU A C 1
ATOM 699 O O . LEU A 1 87 ? -10.154 -16.829 2.057 1.00 83.06 87 LEU A O 1
ATOM 703 N N . ILE A 1 88 ? -11.941 -15.698 2.808 1.00 86.25 88 ILE A N 1
ATOM 704 C CA . ILE A 1 88 ? -12.917 -16.349 1.919 1.00 86.25 88 ILE A CA 1
ATOM 705 C C . ILE A 1 88 ? -12.576 -16.125 0.435 1.00 86.25 88 ILE A C 1
ATOM 707 O O . ILE A 1 88 ? -12.375 -17.121 -0.261 1.00 86.25 88 ILE A O 1
ATOM 711 N N . PRO A 1 89 ? -12.469 -14.881 -0.085 1.00 86.19 89 PRO A N 1
ATOM 712 C CA . PRO A 1 89 ? -12.115 -14.677 -1.485 1.00 86.19 89 PRO A CA 1
ATOM 713 C C . PRO A 1 89 ? -10.702 -15.179 -1.787 1.00 86.19 89 PRO A C 1
ATOM 715 O O . PRO A 1 89 ? -10.500 -15.753 -2.849 1.00 86.19 89 PRO A O 1
ATOM 718 N N . PHE A 1 90 ? -9.747 -15.054 -0.859 1.00 84.56 90 PHE A N 1
ATOM 719 C CA . PHE A 1 90 ? -8.393 -15.576 -1.052 1.00 84.56 90 PHE A CA 1
ATOM 720 C C . PHE A 1 90 ? -8.370 -17.097 -1.248 1.00 84.56 90 PHE A C 1
ATOM 722 O O . PHE A 1 90 ? -7.757 -17.581 -2.198 1.00 84.56 90 PHE A O 1
ATOM 729 N N . VAL A 1 91 ? -9.057 -17.858 -0.392 1.00 86.81 91 VAL A N 1
ATOM 730 C CA . VAL A 1 91 ? -9.137 -19.322 -0.501 1.00 86.81 91 VAL A CA 1
ATOM 731 C C . VAL A 1 91 ? -9.947 -19.728 -1.728 1.00 86.81 91 VAL A C 1
ATOM 733 O O . VAL A 1 91 ? -9.515 -20.610 -2.464 1.00 86.81 91 VAL A O 1
ATOM 736 N N . ALA A 1 92 ? -11.072 -19.060 -2.001 1.00 90.44 92 ALA A N 1
ATOM 737 C CA . ALA A 1 92 ? -11.883 -19.333 -3.185 1.00 90.44 92 ALA A CA 1
ATOM 738 C C . ALA A 1 92 ? -11.075 -19.150 -4.480 1.00 90.44 92 ALA A C 1
ATOM 740 O O . ALA A 1 92 ? -11.074 -20.033 -5.335 1.00 90.44 92 ALA A O 1
ATOM 741 N N . TRP A 1 93 ? -10.327 -18.048 -4.600 1.00 86.94 93 TRP A N 1
ATOM 742 C CA . TRP A 1 93 ? -9.475 -17.796 -5.763 1.00 86.94 93 TRP A CA 1
ATOM 743 C C . TRP A 1 93 ? -8.257 -18.721 -5.811 1.00 86.94 93 TRP A C 1
ATOM 745 O O . TRP A 1 93 ? -7.878 -19.174 -6.887 1.00 86.94 93 TRP A O 1
ATOM 755 N N . SER A 1 94 ? -7.669 -19.056 -4.660 1.00 81.25 94 SER A N 1
ATOM 756 C CA . SER A 1 94 ? -6.551 -20.006 -4.587 1.00 81.25 94 SER A CA 1
ATOM 757 C C . SER A 1 94 ? -6.968 -21.398 -5.054 1.00 81.25 94 SER A C 1
ATOM 759 O O . SER A 1 94 ? -6.247 -22.022 -5.825 1.00 81.25 94 SER A O 1
ATOM 761 N N . LEU A 1 95 ? -8.148 -21.872 -4.644 1.00 86.38 95 LEU A N 1
ATOM 762 C CA . LEU A 1 95 ? -8.707 -23.146 -5.096 1.00 86.38 95 LEU A CA 1
ATOM 763 C C . LEU A 1 95 ? -9.114 -23.099 -6.569 1.00 86.38 95 LEU A C 1
ATOM 765 O O . LEU A 1 95 ? -8.883 -24.066 -7.287 1.00 86.38 95 LEU A O 1
ATOM 769 N N . PHE A 1 96 ? -9.665 -21.979 -7.038 1.00 88.44 96 PHE A N 1
ATOM 770 C CA . PHE A 1 96 ? -9.993 -21.788 -8.449 1.00 88.44 96 PHE A CA 1
ATOM 771 C C . PHE A 1 96 ? -8.742 -21.851 -9.338 1.00 88.44 96 PHE A C 1
ATOM 773 O O . PHE A 1 96 ? -8.710 -22.614 -10.301 1.00 88.44 96 PHE A O 1
ATOM 780 N N . TYR A 1 97 ? -7.676 -21.125 -8.983 1.00 79.69 97 TYR A N 1
ATOM 781 C CA . TYR A 1 97 ? -6.404 -21.180 -9.707 1.00 79.69 97 TYR A CA 1
ATOM 782 C C . TYR A 1 97 ? -5.698 -22.527 -9.564 1.00 79.69 97 TYR A C 1
ATOM 784 O O . TYR A 1 97 ? -5.163 -23.019 -10.550 1.00 79.69 97 TYR A O 1
ATOM 792 N N . ALA A 1 98 ? -5.709 -23.149 -8.382 1.00 80.69 98 ALA A N 1
ATOM 793 C CA . ALA A 1 98 ? -5.155 -24.4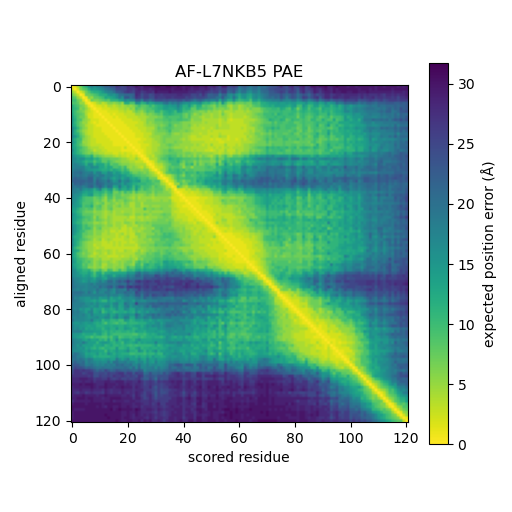89 -8.192 1.00 80.69 98 ALA A CA 1
ATOM 794 C C . ALA A 1 98 ? -5.923 -25.537 -9.011 1.00 80.69 98 ALA A C 1
ATOM 796 O O . ALA A 1 98 ? -5.309 -26.426 -9.591 1.00 80.69 98 ALA A O 1
ATOM 797 N N . GLY A 1 99 ? -7.247 -25.402 -9.117 1.00 82.25 99 GLY A N 1
ATOM 798 C CA . GLY A 1 99 ? -8.098 -26.225 -9.970 1.00 82.25 99 GLY A CA 1
ATOM 799 C C . GLY A 1 99 ? -7.786 -26.026 -11.450 1.00 82.25 99 GLY A C 1
ATOM 800 O O . GLY A 1 99 ? -7.532 -26.999 -12.148 1.00 82.25 99 GLY A O 1
ATOM 801 N N . LEU A 1 100 ? -7.708 -24.779 -11.925 1.00 78.00 100 LEU A N 1
ATOM 802 C CA . 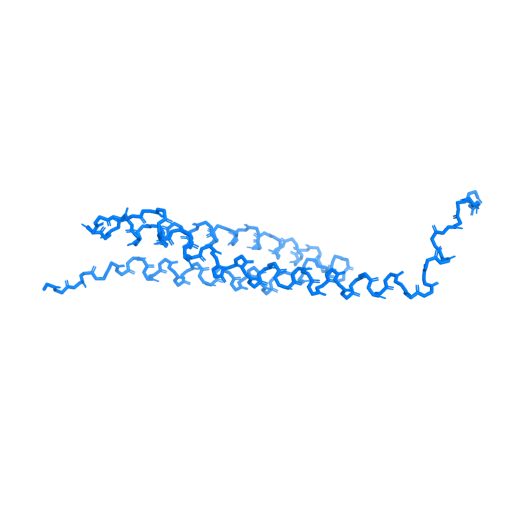LEU A 1 100 ? -7.308 -24.474 -13.305 1.00 78.00 100 LEU A CA 1
ATOM 803 C C . LEU A 1 100 ? -5.884 -24.954 -13.624 1.00 78.00 100 LEU A C 1
ATOM 805 O O . LEU A 1 100 ? -5.652 -25.521 -14.688 1.00 78.00 100 LEU A O 1
ATOM 809 N N . ALA A 1 101 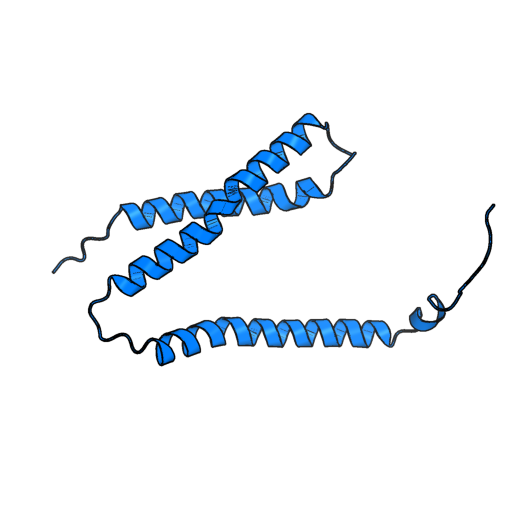? -4.932 -24.775 -12.709 1.00 67.38 101 ALA A N 1
ATOM 810 C CA . ALA A 1 101 ? -3.563 -25.259 -12.866 1.00 67.38 101 ALA A CA 1
ATOM 811 C C . ALA A 1 101 ? -3.492 -26.795 -12.835 1.00 67.38 101 ALA A C 1
ATOM 813 O O . ALA A 1 101 ? -2.761 -27.391 -13.621 1.00 67.38 101 ALA A O 1
ATOM 814 N N . GLY A 1 102 ? -4.281 -27.446 -11.977 1.00 68.12 102 GLY A N 1
ATOM 815 C CA . GLY A 1 102 ? -4.427 -28.900 -11.921 1.00 68.12 102 GLY A CA 1
ATOM 816 C C . GLY A 1 102 ? -5.050 -29.480 -13.193 1.00 68.12 102 GLY A C 1
ATOM 817 O O . GLY A 1 102 ? -4.548 -30.470 -13.716 1.00 68.12 102 GLY A O 1
ATOM 818 N N . VAL A 1 103 ? -6.071 -28.818 -13.745 1.00 60.00 103 VAL A N 1
ATOM 819 C CA . VAL A 1 103 ? -6.684 -29.159 -15.042 1.00 60.00 103 VAL A CA 1
ATOM 820 C C . VAL A 1 103 ? -5.712 -28.904 -16.205 1.00 60.00 103 VAL A C 1
ATOM 822 O O . VAL A 1 103 ? -5.686 -29.663 -17.171 1.00 60.00 103 VAL A O 1
ATOM 825 N N . SER A 1 104 ? -4.845 -27.892 -16.095 1.00 56.25 104 SER A N 1
ATOM 826 C CA . SER A 1 104 ? -3.763 -27.634 -17.058 1.00 56.25 104 SER A CA 1
ATOM 827 C C . SER A 1 104 ? -2.658 -28.710 -17.001 1.00 56.25 104 SER A C 1
ATOM 829 O O . SER A 1 104 ? -2.108 -29.102 -18.030 1.00 56.25 104 SER A O 1
ATOM 831 N N . LEU A 1 105 ? -2.388 -29.279 -15.817 1.00 55.12 105 LEU A N 1
ATOM 832 C CA . LEU A 1 105 ? -1.460 -30.405 -15.610 1.00 55.12 105 LEU A CA 1
ATOM 833 C C . LEU A 1 105 ? -2.027 -31.772 -16.036 1.00 55.12 105 LEU A C 1
ATOM 835 O O . LEU A 1 105 ? -1.246 -32.705 -16.228 1.00 55.12 105 LEU A O 1
ATOM 839 N N . SER A 1 106 ? -3.349 -31.899 -16.208 1.00 56.03 106 SER A N 1
ATOM 840 C CA . SER A 1 106 ? -3.989 -33.060 -16.846 1.00 56.03 106 SER A CA 1
ATOM 841 C C . SER A 1 106 ? -4.135 -32.916 -18.370 1.00 56.03 106 SER A C 1
ATOM 843 O O . SER A 1 106 ? -4.800 -33.734 -19.002 1.00 56.03 106 SER A O 1
ATOM 845 N N . GLY A 1 107 ? -3.517 -31.895 -18.976 1.00 54.03 107 GLY A N 1
ATOM 846 C CA . GLY A 1 107 ? -3.217 -31.855 -20.410 1.00 54.03 107 GLY A CA 1
ATOM 847 C C . GLY A 1 107 ? -1.932 -32.639 -20.750 1.00 54.03 107 GLY A C 1
ATOM 848 O O . GLY A 1 107 ? -1.127 -32.921 -19.862 1.00 54.03 107 GLY A O 1
ATOM 849 N N . PRO A 1 108 ? -1.677 -32.977 -22.030 1.00 53.59 108 PRO A N 1
ATOM 850 C CA . PRO A 1 108 ? -0.622 -33.907 -22.485 1.00 53.59 108 PRO A CA 1
ATOM 851 C C . PRO A 1 108 ? 0.841 -33.478 -22.209 1.00 53.59 108 PRO A C 1
ATOM 853 O O . PRO A 1 108 ? 1.785 -34.140 -22.635 1.00 53.59 108 PRO A O 1
ATOM 856 N N . ILE A 1 109 ? 1.068 -32.399 -21.456 1.00 57.22 109 ILE A N 1
ATOM 857 C CA . ILE A 1 109 ? 2.381 -31.787 -21.193 1.00 57.22 109 ILE A CA 1
ATOM 858 C C . ILE A 1 109 ? 3.176 -32.550 -20.108 1.00 57.22 109 ILE A C 1
ATOM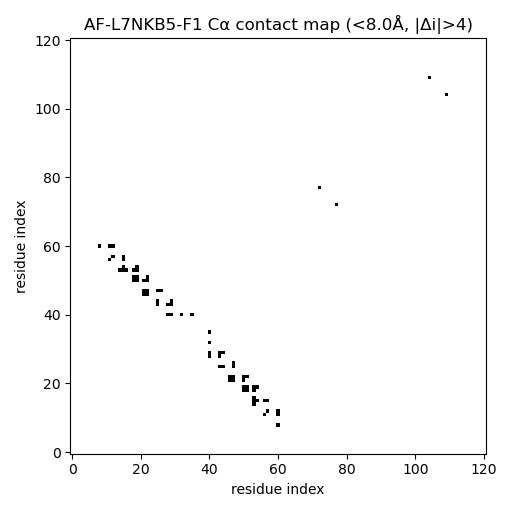 860 O O . ILE A 1 109 ? 4.342 -32.254 -19.850 1.00 57.22 109 ILE A O 1
ATOM 864 N N . ARG A 1 110 ? 2.619 -33.612 -19.505 1.00 55.31 110 ARG A N 1
ATOM 865 C CA . ARG A 1 110 ? 3.383 -34.509 -18.613 1.00 55.31 110 ARG A CA 1
ATOM 866 C C . ARG A 1 110 ? 4.459 -35.328 -19.346 1.00 55.31 110 ARG A C 1
ATOM 868 O O . ARG A 1 110 ? 5.364 -35.837 -18.693 1.00 55.31 110 ARG A O 1
ATOM 875 N N . LEU A 1 111 ? 4.408 -35.416 -20.679 1.00 55.59 111 LEU A N 1
ATOM 876 C CA . LEU A 1 111 ? 5.392 -36.156 -21.483 1.00 55.59 111 LEU A CA 1
ATOM 877 C C . LEU A 1 111 ? 6.655 -35.358 -21.861 1.00 55.59 111 LEU A C 1
ATOM 879 O O . LEU A 1 111 ? 7.596 -35.955 -22.368 1.00 55.59 111 LEU A O 1
ATOM 883 N N . ILE A 1 112 ? 6.737 -34.049 -21.581 1.00 57.12 112 ILE A N 1
ATOM 884 C CA . ILE A 1 112 ? 7.912 -33.229 -21.964 1.00 57.12 112 ILE A CA 1
ATOM 885 C C . ILE A 1 112 ? 8.921 -33.055 -20.810 1.00 57.12 112 ILE A C 1
ATOM 887 O O . ILE A 1 112 ? 10.080 -32.729 -21.048 1.00 57.12 112 ILE A O 1
ATOM 891 N N . ARG A 1 113 ? 8.536 -33.319 -19.551 1.00 60.12 113 ARG A N 1
ATOM 892 C CA . ARG A 1 113 ? 9.421 -33.113 -18.380 1.00 60.12 113 ARG A CA 1
ATOM 893 C C . ARG A 1 113 ? 10.081 -34.369 -17.808 1.00 60.12 113 ARG A C 1
ATOM 895 O O . ARG A 1 113 ? 10.765 -34.273 -16.793 1.00 60.12 113 ARG A O 1
ATOM 902 N N . VAL A 1 114 ? 9.933 -35.513 -18.475 1.00 57.44 114 VAL A N 1
ATOM 903 C CA . VAL A 1 114 ? 10.672 -36.752 -18.179 1.00 57.44 114 VAL A CA 1
ATOM 904 C C . VAL A 1 114 ? 11.641 -37.083 -19.315 1.00 57.44 114 VAL A C 1
ATOM 906 O O . VAL A 1 114 ? 11.531 -38.113 -19.965 1.00 57.44 114 VAL A O 1
ATOM 909 N N . ASN A 1 115 ? 12.615 -36.209 -19.559 1.00 38.72 115 ASN A N 1
ATOM 910 C CA . ASN A 1 115 ? 13.871 -36.659 -20.153 1.00 38.72 115 ASN A CA 1
ATOM 911 C C . ASN A 1 115 ? 15.032 -36.170 -19.276 1.00 38.72 115 ASN A C 1
ATOM 913 O O . ASN A 1 115 ? 15.435 -35.009 -19.372 1.00 38.72 115 ASN A O 1
ATOM 917 N N . PRO A 1 116 ? 15.511 -37.005 -18.339 1.00 59.75 116 PRO A N 1
ATOM 918 C CA . PRO A 1 116 ? 16.802 -36.791 -17.721 1.00 59.75 116 PRO A CA 1
ATOM 919 C C . PR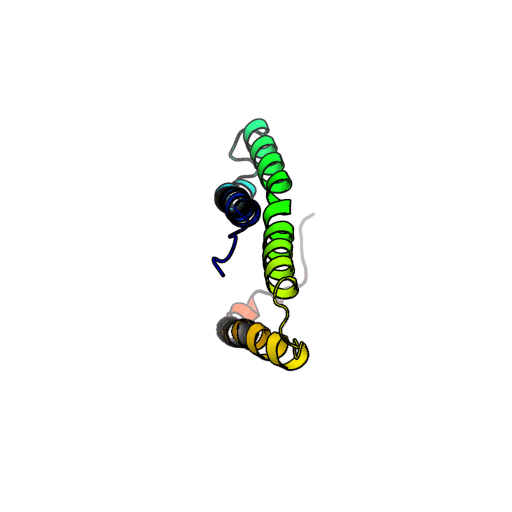O A 1 116 ? 17.889 -37.243 -18.711 1.00 59.75 116 PRO A C 1
ATOM 921 O O . PRO A 1 116 ? 17.844 -38.365 -19.201 1.00 59.75 116 PRO A O 1
ATOM 924 N N . CYS A 1 117 ? 18.885 -36.376 -18.920 1.00 51.84 117 CYS A N 1
ATOM 925 C CA . CYS A 1 117 ? 20.156 -36.613 -19.625 1.00 51.84 117 CYS A CA 1
ATOM 926 C C . CYS A 1 117 ? 20.162 -36.438 -21.161 1.00 51.84 117 CYS A C 1
ATOM 928 O O . CYS A 1 117 ? 19.597 -37.225 -21.907 1.00 51.84 117 CYS A O 1
ATOM 930 N N . THR A 1 118 ? 20.958 -35.484 -21.664 1.00 50.72 118 THR A N 1
ATOM 931 C CA . THR A 1 118 ? 22.292 -35.727 -22.276 1.00 50.72 118 THR A CA 1
ATOM 932 C C . THR A 1 118 ? 22.738 -34.571 -23.195 1.00 50.72 118 THR A C 1
ATOM 934 O O . THR A 1 118 ? 21.967 -34.083 -24.012 1.00 50.72 118 THR A O 1
ATOM 937 N N . HIS A 1 119 ? 24.030 -34.217 -23.092 1.00 45.78 119 HIS A N 1
ATOM 938 C CA . HIS A 1 119 ? 24.865 -33.482 -24.065 1.00 45.78 119 HIS A CA 1
ATOM 939 C C . HIS A 1 119 ? 24.575 -31.981 -24.280 1.00 45.78 119 HIS A C 1
ATOM 941 O O . HIS A 1 119 ? 23.540 -31.592 -24.808 1.00 45.78 119 HIS A O 1
ATOM 947 N N . LYS A 1 120 ? 25.481 -31.071 -23.906 1.00 42.84 120 LYS A N 1
ATOM 948 C CA . LYS A 1 120 ? 26.743 -30.705 -24.599 1.00 42.84 120 LYS A CA 1
ATOM 949 C C . LYS A 1 120 ? 27.577 -29.855 -23.608 1.00 42.84 120 LYS A C 1
ATOM 951 O O . LYS A 1 120 ? 26.972 -29.000 -22.967 1.00 42.84 120 LYS A O 1
ATOM 956 N N . ALA A 1 121 ? 28.875 -30.012 -23.321 1.00 41.00 121 ALA A N 1
ATOM 957 C CA . ALA A 1 121 ? 30.023 -30.517 -24.086 1.00 41.00 121 ALA A CA 1
ATOM 958 C C . ALA A 1 121 ? 30.079 -29.952 -25.504 1.00 41.00 121 ALA A C 1
ATOM 960 O O . ALA A 1 121 ? 29.338 -30.477 -26.369 1.00 41.00 121 ALA A O 1
#

Sequence (121 aa):
MAAKKIWFFDLLRCVAAIAVVIIHVLGPYREQLGQISQFDWITAIIFNSFSRWAVPVFILISGALLLSNPKPIEANYFITRRVSKVLIPFVAWSLFYAGLAGVSLSGPIRLIRVNPCTHKA

Nearest PDB structures (foldseek):
  3zx6-assembly1_B  TM=4.151E-01  e=3.909E+00  Archaeoglobus fulgidus DSM 4304

Solvent-accessible surface area (backbone atoms only — not comparable to full-atom values): 7275 Å² total; per-residue (Å²): 131,86,79,80,72,60,61,65,62,59,52,50,48,54,55,29,50,54,27,50,51,48,35,62,70,40,51,66,59,67,75,47,77,84,82,55,60,68,68,60,51,51,51,43,49,52,54,34,60,66,28,56,60,24,59,62,50,54,53,49,54,56,49,52,61,56,70,71,47,94,60,91,72,61,59,68,65,55,48,54,61,54,48,46,67,52,48,50,58,50,50,54,50,50,50,50,52,49,48,53,51,50,56,58,60,72,39,87,68,69,71,74,78,74,73,86,86,82,90,78,135

Mean predicted aligned error: 14.27 Å

Foldseek 3Di:
DPPPPPVVLVVLLVLLVVLVVLLVVLVVVQVCVPVDDPVVSVVSVVSNVVSVVSVVSVVVSVVVVVVPDPDPDPVVVVCCVVVCVVVVVVVVVVVVVVVVVVVVVPPPCVVVPPDDDDDDD

Secondary structure (DSSP, 8-state):
------HHHHHHHHHHHHHHHHHHHHTGGGG-TTTS-HHHHHHHHHHHHHGGGHHHHHHHHHHHHHHT--S---HHHHHHHHHHHHHHHHHHHHHHHHHHHHHHHTSGGGGSS--------

InterPro domains:
  IPR002656 Acyltransferase 3 domain [PF01757] (7-107)

pLDDT: mean 72.05, std 13.51, range [36.75, 90.44]

Organism: Photobacterium damsela subsp. piscicida (NCBI:txid38294)